Protein AF-A0A3C0N5S1-F1 (afdb_monomer)

Nearest PDB structures (foldseek):
  2ift-assembly1_A  TM=3.354E-01  e=2.850E-02  Haemophilus influenzae
  2k4m-assembly1_A  TM=5.870E-01  e=1.229E+00  Methanothermobacter thermautotrophicus str. Delta H
  4lza-assembly1_B  TM=3.468E-01  e=3.426E-01  Thermoanaerobacter pseudethanolicus ATCC 33223
  4m0k-assembly2_D  TM=3.376E-01  e=5.866E-01  Rhodothermus marinus DSM 4252
  1l1q-assembly1_A  TM=3.610E-01  e=2.406E+00  Giardia duodenalis

Foldseek 3Di:
DVVVVVLCVVLVDDDDAAEEEAPAPDACVVVVVVCVVVVHKYKYKYFPDDGHAHPPQWHWDFSDDDPTMTITIIDGNDDD

Structure (mmCIF, N/CA/C/O backbone):
data_AF-A0A3C0N5S1-F1
#
_entry.id   AF-A0A3C0N5S1-F1
#
loop_
_atom_site.group_PDB
_atom_site.id
_atom_site.type_symbol
_atom_site.label_atom_id
_atom_site.label_alt_id
_atom_site.label_comp_id
_atom_site.label_asym_id
_atom_site.label_entity_id
_atom_site.label_seq_id
_atom_site.pdbx_PDB_ins_code
_atom_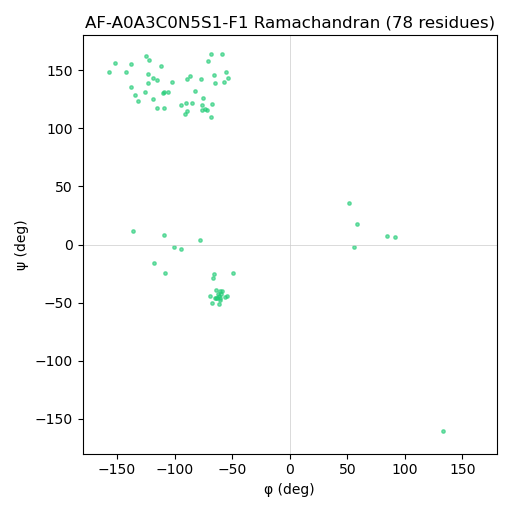site.Cartn_x
_atom_site.Cartn_y
_atom_site.Cartn_z
_atom_site.occupancy
_atom_site.B_iso_or_equiv
_atom_site.auth_seq_id
_atom_site.auth_comp_id
_atom_site.auth_asym_id
_atom_site.auth_atom_id
_atom_site.pdbx_PDB_model_num
ATOM 1 N N . MET A 1 1 ? -5.960 -3.975 -13.536 1.00 71.88 1 MET A N 1
ATOM 2 C CA . MET A 1 1 ? -6.903 -3.699 -12.426 1.00 71.88 1 MET A CA 1
ATOM 3 C C . MET A 1 1 ? -7.399 -4.960 -11.720 1.00 71.88 1 MET A C 1
ATOM 5 O O . MET A 1 1 ? -7.335 -4.972 -10.504 1.00 71.88 1 MET A O 1
ATOM 9 N N . GLN A 1 2 ? -7.836 -6.025 -12.409 1.00 83.44 2 GLN A N 1
ATOM 10 C CA . GLN A 1 2 ? -8.377 -7.238 -11.752 1.00 83.44 2 GLN A CA 1
ATOM 11 C C . GLN A 1 2 ? -7.441 -7.875 -10.712 1.00 83.44 2 GLN A C 1
ATOM 13 O O . GLN A 1 2 ? -7.886 -8.180 -9.612 1.00 83.44 2 GLN A O 1
ATOM 18 N N . TRP A 1 3 ? -6.148 -8.003 -11.030 1.00 85.00 3 TRP A N 1
ATOM 19 C CA . TRP A 1 3 ? -5.153 -8.513 -10.081 1.00 85.00 3 TRP A CA 1
ATOM 20 C C . TRP A 1 3 ? -5.119 -7.699 -8.782 1.00 85.00 3 TRP A C 1
ATOM 22 O O . TRP A 1 3 ? -5.165 -8.271 -7.706 1.00 85.00 3 TRP A O 1
ATOM 32 N N . LEU A 1 4 ? -5.124 -6.367 -8.876 1.00 82.88 4 LEU A N 1
ATOM 33 C CA . LEU A 1 4 ? -5.070 -5.475 -7.716 1.00 82.88 4 LEU A CA 1
ATOM 34 C C . LEU A 1 4 ? -6.279 -5.662 -6.792 1.00 82.88 4 LEU A C 1
ATOM 36 O O . LEU A 1 4 ? -6.118 -5.777 -5.583 1.00 82.88 4 LEU A O 1
ATOM 40 N N . PHE A 1 5 ? -7.480 -5.755 -7.362 1.00 82.44 5 PHE A N 1
ATOM 41 C CA . PHE A 1 5 ? -8.689 -6.029 -6.584 1.00 82.44 5 PHE A CA 1
ATOM 42 C C . PHE A 1 5 ? -8.663 -7.421 -5.944 1.00 82.44 5 PHE A C 1
ATOM 44 O O . PHE A 1 5 ? -8.946 -7.542 -4.756 1.00 82.44 5 PHE A O 1
ATOM 51 N N . ALA A 1 6 ? -8.280 -8.459 -6.694 1.00 84.19 6 ALA A N 1
ATOM 52 C CA . ALA A 1 6 ? -8.167 -9.819 -6.164 1.00 84.19 6 ALA A CA 1
ATOM 53 C C . ALA A 1 6 ? -7.142 -9.900 -5.020 1.00 84.19 6 ALA A C 1
ATOM 55 O O . ALA A 1 6 ? -7.399 -10.534 -4.001 1.00 84.19 6 ALA A O 1
ATOM 56 N N . SER A 1 7 ? -6.021 -9.197 -5.164 1.00 83.31 7 SER A N 1
ATOM 57 C CA . SER A 1 7 ? -4.974 -9.074 -4.153 1.00 83.31 7 SER A CA 1
ATOM 58 C C . SER A 1 7 ? -5.476 -8.453 -2.849 1.00 83.31 7 SER A C 1
ATOM 60 O O . SER A 1 7 ? -5.134 -8.952 -1.780 1.00 83.31 7 SER A O 1
ATOM 62 N N . LEU A 1 8 ? -6.299 -7.401 -2.923 1.00 86.50 8 LEU A N 1
ATOM 63 C CA . LEU A 1 8 ? -6.880 -6.755 -1.740 1.00 86.50 8 LEU A CA 1
ATOM 64 C C . LEU A 1 8 ? -7.915 -7.653 -1.052 1.00 86.50 8 LEU A C 1
ATOM 66 O O . LEU A 1 8 ? -7.869 -7.822 0.164 1.00 86.50 8 LEU A O 1
ATOM 70 N N . VAL A 1 9 ? -8.801 -8.284 -1.826 1.00 86.31 9 VAL A N 1
ATOM 71 C CA . VAL A 1 9 ? -9.804 -9.215 -1.284 1.00 86.31 9 VAL A CA 1
ATOM 72 C C . VAL A 1 9 ? -9.131 -10.419 -0.619 1.00 86.31 9 VAL A C 1
ATOM 74 O O . VAL A 1 9 ? -9.521 -10.809 0.478 1.00 86.31 9 VAL A O 1
ATOM 77 N N . ASN A 1 10 ? -8.089 -10.983 -1.239 1.00 85.44 10 ASN A N 1
ATOM 78 C CA . ASN A 1 10 ? -7.349 -12.118 -0.683 1.00 85.44 10 ASN A CA 1
ATOM 79 C C . ASN A 1 10 ? -6.583 -11.761 0.602 1.00 85.44 10 ASN A C 1
ATOM 81 O O . ASN A 1 10 ? -6.401 -12.613 1.464 1.00 85.44 10 ASN A O 1
ATOM 85 N N . ALA A 1 11 ? -6.161 -10.504 0.748 1.00 83.62 11 ALA A N 1
ATOM 86 C CA . ALA A 1 11 ? -5.570 -9.997 1.984 1.00 83.62 11 ALA A CA 1
ATOM 87 C C . ALA A 1 11 ? -6.617 -9.683 3.076 1.00 83.62 11 ALA A C 1
ATOM 89 O O . ALA A 1 11 ? -6.259 -9.198 4.146 1.00 83.62 11 ALA A O 1
ATOM 90 N N . GLY A 1 12 ? -7.900 -9.971 2.830 1.00 85.50 12 GLY A N 1
ATOM 91 C CA . GLY A 1 12 ? -8.981 -9.805 3.801 1.00 85.50 12 GLY A CA 1
ATOM 92 C C . GLY A 1 12 ? -9.561 -8.394 3.867 1.00 85.50 12 GLY A C 1
ATOM 93 O O . GLY A 1 12 ? -10.399 -8.130 4.727 1.00 85.50 12 GLY A O 1
ATOM 94 N N . TYR A 1 13 ? -9.169 -7.484 2.968 1.00 84.50 13 TYR A N 1
ATOM 95 C CA . TYR A 1 13 ? -9.745 -6.142 2.949 1.00 84.50 13 TYR A CA 1
ATOM 96 C C . TYR A 1 13 ? -11.139 -6.166 2.324 1.00 84.50 13 TYR A C 1
ATOM 98 O O . TYR A 1 13 ? -11.317 -6.497 1.149 1.00 84.50 13 TYR A O 1
ATOM 106 N N . MET A 1 14 ? -12.130 -5.755 3.111 1.00 81.44 14 MET A N 1
ATOM 107 C CA . MET A 1 14 ? -13.507 -5.562 2.675 1.00 81.44 14 MET A CA 1
ATOM 108 C C . MET A 1 14 ? -13.993 -4.200 3.166 1.00 81.44 14 MET A C 1
ATOM 110 O O . MET A 1 14 ? -13.947 -3.924 4.361 1.00 81.44 14 MET A O 1
ATOM 114 N N . GLY A 1 15 ? -14.456 -3.344 2.253 1.00 84.19 15 GLY A N 1
ATOM 115 C CA . GLY A 1 15 ? -14.988 -2.025 2.597 1.00 84.19 15 GLY A CA 1
ATOM 116 C C . GLY A 1 15 ? -14.443 -0.897 1.729 1.00 84.19 15 GLY A C 1
ATOM 117 O O . GLY A 1 15 ? -13.964 -1.115 0.614 1.00 84.19 15 GLY A O 1
ATOM 118 N N . LYS A 1 16 ? -14.567 0.330 2.240 1.00 86.88 16 LYS A N 1
ATOM 119 C CA . LYS A 1 16 ? -14.021 1.526 1.595 1.00 86.88 16 LYS A CA 1
ATOM 120 C C . LYS A 1 16 ? -12.520 1.595 1.832 1.00 86.88 16 LYS A C 1
ATOM 122 O O . LYS A 1 16 ? -12.041 1.251 2.904 1.00 86.88 16 LYS A O 1
ATOM 127 N N . ALA A 1 17 ? -11.798 2.038 0.816 1.00 87.56 17 ALA A N 1
ATOM 128 C CA . ALA A 1 17 ? -10.364 2.234 0.873 1.00 87.56 17 ALA A CA 1
ATOM 129 C C . ALA A 1 17 ? -9.958 3.343 -0.095 1.00 87.56 17 ALA A C 1
ATOM 131 O O . ALA A 1 17 ? -10.623 3.578 -1.111 1.00 87.56 17 ALA A O 1
ATOM 132 N N . HIS A 1 18 ? -8.824 3.971 0.181 1.00 88.25 18 HIS A N 1
ATOM 133 C CA . HIS A 1 18 ? -8.183 4.900 -0.737 1.00 88.25 18 HIS A CA 1
ATOM 134 C C . HIS A 1 18 ? -7.134 4.153 -1.553 1.00 88.25 18 HIS A C 1
ATOM 136 O O . HIS A 1 18 ? -6.200 3.599 -0.990 1.00 88.25 18 HIS A O 1
ATOM 142 N N . LEU A 1 19 ? -7.271 4.139 -2.878 1.00 88.00 19 LEU A N 1
ATOM 143 C CA . LEU A 1 19 ? -6.331 3.472 -3.778 1.00 88.00 19 LEU A CA 1
ATOM 144 C C . LEU A 1 19 ? -5.640 4.508 -4.666 1.00 88.00 19 LEU A C 1
ATOM 146 O O . LEU A 1 19 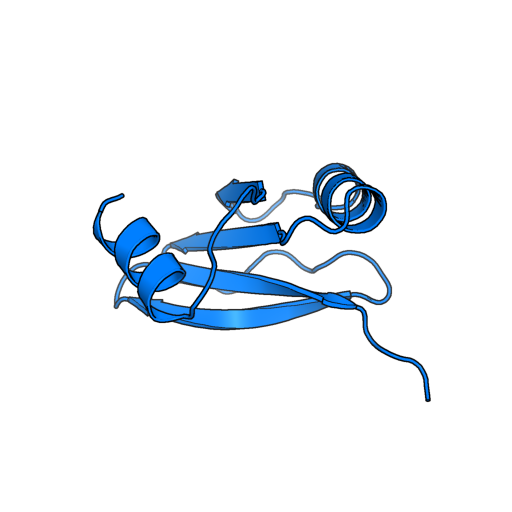? -6.299 5.197 -5.445 1.00 88.00 19 LEU A O 1
ATOM 150 N N . ILE A 1 20 ? -4.319 4.622 -4.548 1.00 88.62 20 ILE A N 1
ATOM 151 C CA . ILE A 1 20 ? -3.548 5.743 -5.098 1.00 88.62 20 ILE A CA 1
ATOM 152 C C . ILE A 1 20 ? -2.423 5.231 -5.994 1.00 88.62 20 ILE A C 1
ATOM 154 O O . ILE A 1 20 ? -1.653 4.357 -5.600 1.00 88.62 20 ILE A O 1
ATOM 158 N N . TRP A 1 21 ? -2.313 5.799 -7.196 1.00 88.12 21 TRP A N 1
ATOM 159 C CA . TRP A 1 21 ? -1.194 5.537 -8.100 1.00 88.12 21 TRP A CA 1
ATOM 160 C C . TRP A 1 21 ? -0.005 6.440 -7.781 1.00 88.12 21 TRP A C 1
ATOM 162 O O . TRP A 1 21 ? -0.107 7.668 -7.867 1.00 88.12 21 TRP A O 1
ATOM 172 N N . ASP A 1 22 ? 1.141 5.834 -7.487 1.00 87.06 22 ASP A N 1
ATOM 173 C CA . ASP A 1 22 ? 2.371 6.573 -7.235 1.00 87.06 22 ASP A CA 1
ATOM 174 C C . ASP A 1 22 ? 3.190 6.822 -8.505 1.00 87.06 22 ASP A C 1
ATOM 176 O O . ASP A 1 22 ? 3.739 5.905 -9.120 1.00 87.06 22 ASP A O 1
ATOM 180 N N . ALA A 1 23 ? 3.311 8.105 -8.851 1.00 84.38 23 ALA A N 1
ATOM 181 C CA . ALA A 1 23 ? 4.117 8.599 -9.969 1.00 84.38 23 ALA A CA 1
ATOM 182 C C . ALA A 1 23 ? 5.544 9.035 -9.571 1.00 84.38 23 ALA A C 1
ATOM 184 O O . ALA A 1 23 ? 6.333 9.398 -10.439 1.00 84.38 23 ALA A O 1
ATOM 185 N N . GLY A 1 24 ? 5.899 9.004 -8.286 1.00 79.69 24 GLY A N 1
ATOM 186 C CA . GLY A 1 24 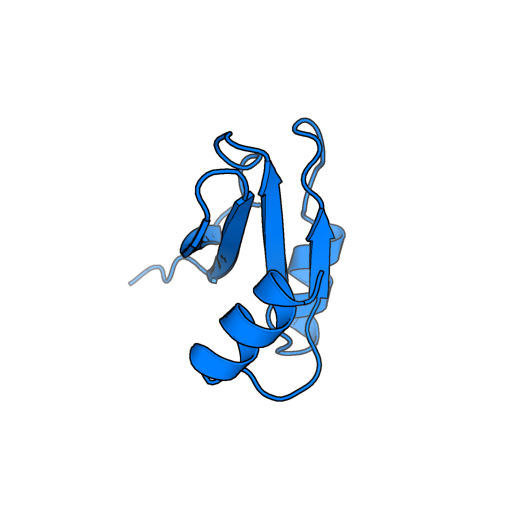? 7.265 9.189 -7.802 1.00 79.69 24 GLY A CA 1
ATOM 187 C C . GLY A 1 24 ? 7.717 10.591 -7.435 1.00 79.69 24 GLY A C 1
ATOM 188 O O . GLY A 1 24 ? 8.890 10.747 -7.111 1.00 79.69 24 GLY A O 1
ATOM 189 N N . ASN A 1 25 ? 6.834 11.591 -7.430 1.00 75.62 25 ASN A N 1
ATOM 190 C CA . ASN A 1 25 ? 7.139 12.907 -6.845 1.00 75.62 25 ASN A CA 1
ATOM 191 C C . ASN A 1 25 ? 6.005 13.486 -5.979 1.00 75.62 25 ASN A C 1
ATOM 193 O O . ASN A 1 25 ? 6.022 14.665 -5.637 1.00 75.62 25 ASN A O 1
ATOM 197 N N . GLN A 1 26 ? 5.002 12.674 -5.657 1.00 78.69 26 GLN A N 1
ATOM 198 C CA . GLN A 1 26 ? 3.787 13.146 -5.005 1.00 78.69 26 GLN A CA 1
ATOM 199 C C . GLN A 1 26 ? 3.951 13.184 -3.483 1.00 78.69 26 GLN A C 1
ATOM 201 O O . GLN A 1 26 ? 4.611 12.317 -2.905 1.00 78.69 26 GLN A O 1
ATOM 206 N N . THR A 1 27 ? 3.320 14.173 -2.849 1.00 79.00 27 THR A N 1
ATOM 207 C CA . THR A 1 27 ? 3.131 14.217 -1.397 1.00 79.00 27 THR A CA 1
ATOM 208 C C . THR A 1 27 ? 1.834 13.511 -1.013 1.00 79.00 27 THR A C 1
ATOM 210 O O . THR A 1 27 ? 0.822 13.598 -1.715 1.00 79.00 27 THR A O 1
ATOM 213 N N . TRP A 1 28 ? 1.855 12.803 0.116 1.00 83.00 28 TRP A N 1
ATOM 214 C CA . TRP A 1 28 ? 0.752 11.932 0.537 1.00 83.00 28 TRP A CA 1
ATOM 215 C C . TRP A 1 28 ? -0.032 12.454 1.732 1.00 83.00 28 TRP A C 1
ATOM 217 O O . TRP A 1 28 ? -0.905 11.748 2.227 1.00 83.00 28 TRP A O 1
ATOM 227 N N . ASP A 1 29 ? 0.221 13.686 2.170 1.00 82.19 29 ASP A N 1
ATOM 228 C CA . ASP A 1 29 ? -0.343 14.226 3.410 1.00 82.19 29 ASP A CA 1
ATOM 229 C C . ASP A 1 29 ? -1.874 14.259 3.381 1.00 82.19 29 ASP A C 1
ATOM 231 O O . ASP A 1 29 ? -2.529 13.808 4.315 1.00 82.19 29 ASP A O 1
ATOM 235 N N . LYS A 1 30 ? -2.474 14.733 2.279 1.00 82.94 30 LYS A N 1
ATOM 236 C CA . LYS A 1 30 ? -3.940 14.823 2.160 1.00 82.94 30 LYS A CA 1
ATOM 237 C C . LYS A 1 30 ? -4.617 13.446 2.106 1.00 82.94 30 LYS A C 1
ATOM 239 O O . LYS A 1 30 ? -5.571 13.244 2.863 1.00 82.94 30 LYS A O 1
ATOM 244 N N . PRO A 1 31 ? -4.184 12.496 1.250 1.00 82.50 31 PRO A N 1
ATOM 245 C CA . PRO A 1 31 ? -4.774 11.161 1.246 1.00 82.50 31 PRO A CA 1
ATOM 246 C C . PRO A 1 31 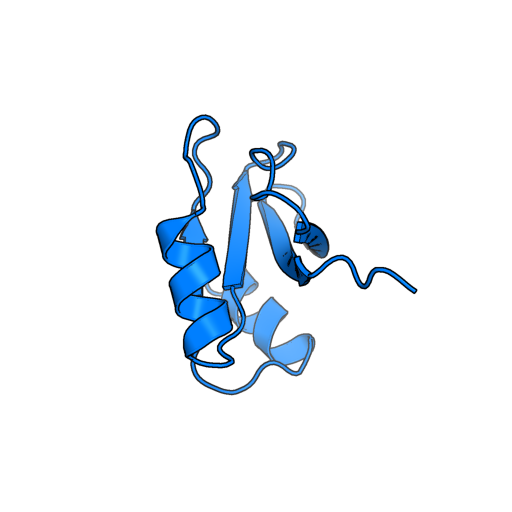? -4.539 10.391 2.548 1.00 82.50 31 PRO A C 1
ATOM 248 O O . PRO A 1 31 ? -5.465 9.745 3.030 1.00 82.50 31 PRO A O 1
ATOM 251 N N . ALA A 1 32 ? -3.345 10.503 3.138 1.00 82.50 32 ALA A N 1
ATOM 252 C CA . ALA A 1 32 ? -3.024 9.893 4.425 1.00 82.50 32 ALA A CA 1
ATOM 253 C C . ALA A 1 32 ? -3.925 10.433 5.536 1.00 82.50 32 ALA A C 1
ATOM 255 O O . ALA A 1 32 ? -4.582 9.654 6.220 1.00 82.50 32 ALA A O 1
ATOM 256 N N . LEU A 1 33 ? -4.034 11.760 5.658 1.00 83.44 33 LEU A N 1
ATOM 257 C CA . LEU A 1 33 ? -4.903 12.400 6.642 1.00 83.44 33 LEU A CA 1
ATOM 258 C C . LEU A 1 33 ? -6.366 11.986 6.452 1.00 83.44 33 LEU A C 1
ATOM 260 O O . LEU A 1 33 ? -7.063 11.739 7.427 1.00 83.44 33 LEU A O 1
ATOM 264 N N . THR A 1 34 ? -6.830 11.882 5.204 1.00 84.25 34 THR A N 1
ATOM 265 C CA . THR A 1 34 ? -8.207 11.453 4.916 1.00 84.25 34 THR A CA 1
ATOM 266 C C . THR A 1 34 ? -8.453 10.020 5.378 1.00 84.25 34 THR A C 1
ATOM 268 O O . THR A 1 34 ? -9.467 9.777 6.026 1.00 84.25 34 THR A O 1
ATOM 271 N N . GLY A 1 35 ? -7.529 9.100 5.086 1.00 85.06 35 GLY A N 1
ATOM 272 C CA . GLY A 1 35 ? -7.634 7.713 5.535 1.00 85.06 35 GLY A CA 1
ATOM 273 C C . GLY A 1 35 ? -7.606 7.596 7.055 1.00 85.06 35 GLY A C 1
ATOM 274 O O . GLY A 1 35 ? -8.490 6.977 7.633 1.00 85.06 35 GLY A O 1
ATOM 275 N N . VAL A 1 36 ? -6.670 8.289 7.712 1.00 81.69 36 VAL A N 1
ATOM 276 C CA . VAL A 1 36 ? -6.566 8.312 9.181 1.00 81.69 36 VAL A CA 1
ATOM 277 C C . VAL A 1 36 ? -7.835 8.874 9.827 1.00 81.69 36 VAL A C 1
ATOM 279 O O . VAL A 1 36 ? -8.379 8.262 10.738 1.00 81.69 36 VAL A O 1
ATOM 282 N N . LEU A 1 37 ? -8.352 10.011 9.347 1.00 84.19 37 LEU A N 1
ATOM 283 C CA . LEU A 1 37 ? -9.560 10.634 9.907 1.00 84.19 37 LEU A CA 1
ATOM 284 C C . LEU A 1 37 ? -10.825 9.791 9.711 1.00 84.19 37 LEU A C 1
ATOM 286 O O . LEU A 1 37 ? -11.792 9.965 10.451 1.00 84.19 37 LEU A O 1
ATOM 290 N N . ARG A 1 38 ? -10.852 8.940 8.683 1.00 85.75 38 ARG A N 1
ATOM 291 C CA . ARG A 1 38 ? -12.009 8.102 8.344 1.00 85.75 38 ARG A CA 1
ATOM 292 C C . ARG A 1 38 ? -11.876 6.661 8.811 1.00 85.75 38 ARG A C 1
ATOM 294 O O . ARG A 1 38 ? -12.811 5.901 8.586 1.00 85.75 38 ARG A O 1
ATOM 301 N N . ASP A 1 39 ? -10.750 6.307 9.425 1.00 85.12 39 ASP A N 1
ATOM 302 C CA . ASP A 1 39 ? -10.388 4.919 9.719 1.00 85.12 39 ASP A CA 1
ATOM 303 C C . ASP A 1 39 ? -10.490 4.022 8.463 1.00 85.12 39 ASP A C 1
ATOM 305 O O . ASP A 1 39 ? -10.918 2.870 8.499 1.00 85.12 39 ASP A O 1
ATOM 309 N N . GLU A 1 40 ? -10.140 4.590 7.301 1.00 89.12 40 GLU A N 1
ATOM 310 C CA . GLU A 1 40 ? -10.171 3.918 6.001 1.00 89.12 40 GLU A CA 1
ATOM 311 C C . GLU A 1 40 ? -8.734 3.592 5.554 1.00 89.12 40 GLU A C 1
ATOM 313 O O . GLU A 1 40 ? -7.865 4.473 5.552 1.00 89.12 40 GLU A O 1
ATOM 318 N N . PRO A 1 41 ? -8.451 2.351 5.118 1.00 88.12 41 PRO A N 1
ATOM 319 C CA . PRO A 1 41 ? -7.115 1.970 4.686 1.00 88.12 41 PRO A CA 1
ATOM 320 C C . PRO A 1 41 ? -6.685 2.746 3.437 1.00 88.12 41 PRO A C 1
ATOM 322 O O . PRO A 1 41 ? -7.453 2.933 2.486 1.00 88.12 41 PRO A O 1
ATOM 325 N N . VAL A 1 42 ? -5.416 3.159 3.424 1.00 90.31 42 VAL A N 1
ATOM 326 C CA . VAL A 1 42 ? -4.783 3.845 2.295 1.00 90.31 42 VAL A CA 1
ATOM 327 C C . VAL A 1 42 ? -3.783 2.909 1.638 1.00 90.31 42 VAL A C 1
ATOM 329 O O . VAL A 1 42 ? -2.788 2.513 2.245 1.00 90.31 42 VAL A O 1
ATOM 332 N N . PHE A 1 43 ? -4.042 2.584 0.377 1.00 90.50 43 PHE A N 1
ATOM 333 C CA . PHE A 1 43 ? -3.199 1.754 -0.460 1.00 90.50 43 PHE A CA 1
ATOM 334 C C . PHE A 1 43 ? -2.526 2.581 -1.546 1.00 90.50 43 PHE A C 1
ATOM 336 O O . PHE A 1 43 ? -3.170 3.315 -2.299 1.00 90.50 43 PHE A O 1
ATOM 343 N N . LEU A 1 44 ? -1.224 2.388 -1.678 1.00 90.19 44 LEU A N 1
ATOM 344 C CA .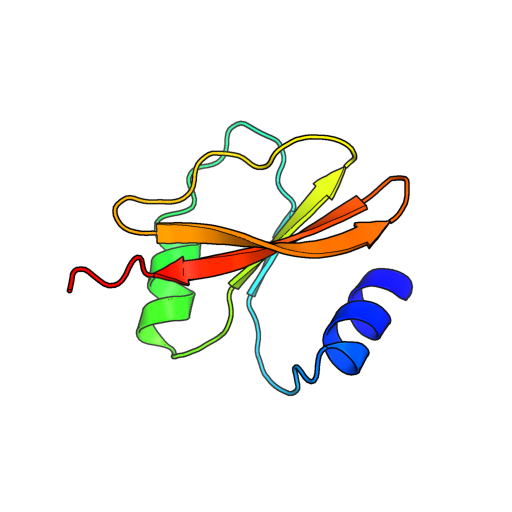 LEU A 1 44 ? -0.408 2.945 -2.737 1.00 90.19 44 LEU A CA 1
ATOM 345 C C . LEU A 1 44 ? 0.028 1.815 -3.664 1.00 90.19 44 LEU A C 1
ATOM 347 O O . LEU A 1 44 ? 0.540 0.798 -3.205 1.00 90.19 44 LEU A O 1
ATOM 351 N N . TYR A 1 45 ? -0.151 1.982 -4.972 1.00 88.38 45 TYR A N 1
ATOM 352 C CA . TYR A 1 45 ? 0.363 1.038 -5.958 1.00 88.38 45 TYR A CA 1
ATOM 353 C C . TYR A 1 45 ? 1.286 1.721 -6.965 1.00 88.38 45 TYR A C 1
ATOM 355 O O . TYR A 1 45 ? 1.029 2.843 -7.407 1.00 88.38 45 TYR A O 1
ATOM 363 N N . ARG A 1 46 ? 2.387 1.042 -7.311 1.00 86.44 46 ARG A N 1
ATOM 364 C CA . ARG A 1 46 ? 3.441 1.581 -8.183 1.00 86.44 46 ARG A CA 1
ATOM 365 C C . ARG A 1 46 ? 4.015 0.541 -9.131 1.00 86.44 46 ARG A C 1
ATOM 367 O O . ARG A 1 46 ? 4.156 -0.627 -8.769 1.00 86.44 46 ARG A O 1
ATOM 374 N N . TYR A 1 47 ? 4.430 0.994 -10.313 1.00 85.94 47 TYR A N 1
ATOM 375 C CA . TYR A 1 47 ? 5.187 0.184 -11.263 1.00 85.94 47 TYR A CA 1
ATOM 376 C C . TYR A 1 47 ? 6.661 0.008 -10.866 1.00 85.94 47 TYR A C 1
ATOM 378 O O . TYR A 1 47 ? 7.413 0.984 -10.849 1.00 85.94 47 TYR A O 1
ATOM 386 N N . GLY A 1 48 ? 7.071 -1.234 -10.578 1.00 74.12 48 GLY A N 1
ATOM 387 C CA . GLY A 1 48 ? 8.466 -1.718 -10.518 1.00 74.12 48 GLY A CA 1
ATOM 388 C C . GLY A 1 48 ? 9.461 -1.007 -9.584 1.00 74.12 48 GLY A C 1
ATOM 389 O O . GLY A 1 48 ? 10.615 -1.413 -9.497 1.00 74.12 48 GLY A O 1
ATOM 390 N N . SER A 1 49 ? 9.050 0.046 -8.884 1.00 77.56 49 SER A N 1
ATOM 391 C CA . SER A 1 49 ? 9.924 0.959 -8.143 1.00 77.56 49 SER A CA 1
ATOM 392 C C . SER A 1 49 ? 9.500 1.063 -6.683 1.00 77.56 49 SER A C 1
ATOM 394 O O . SER A 1 49 ? 8.378 0.706 -6.323 1.00 77.56 49 SER A O 1
ATOM 396 N N . ARG A 1 50 ? 10.406 1.559 -5.834 1.00 80.62 50 ARG A N 1
ATOM 397 C CA . ARG A 1 50 ? 10.072 1.917 -4.448 1.00 80.62 50 ARG A CA 1
ATOM 398 C C . ARG A 1 50 ? 9.087 3.094 -4.430 1.00 80.62 50 ARG A C 1
ATOM 400 O O . ARG A 1 50 ? 9.173 3.937 -5.325 1.00 80.62 50 ARG A O 1
ATOM 407 N N . PRO A 1 51 ? 8.166 3.142 -3.456 1.00 84.88 51 PRO A N 1
ATOM 408 C CA . PRO A 1 51 ? 7.183 4.205 -3.372 1.00 84.88 51 PRO A CA 1
ATOM 409 C C . PRO A 1 51 ? 7.842 5.525 -2.956 1.00 84.88 51 PRO A C 1
ATOM 411 O O . PRO A 1 51 ? 8.914 5.525 -2.344 1.00 84.88 51 PRO A O 1
ATOM 414 N N . SER A 1 52 ? 7.194 6.645 -3.270 1.00 86.56 52 SER A N 1
ATOM 415 C CA . SER A 1 52 ? 7.520 7.947 -2.687 1.00 86.56 52 SER A CA 1
ATOM 416 C C . SER A 1 52 ? 7.452 7.879 -1.158 1.00 86.56 52 SER A C 1
ATOM 418 O O . SER A 1 52 ? 6.637 7.119 -0.626 1.00 86.56 52 SER A O 1
ATOM 420 N N . PRO A 1 53 ? 8.280 8.659 -0.442 1.00 87.44 53 PRO A N 1
ATOM 421 C CA . PRO A 1 53 ? 8.344 8.600 1.011 1.00 87.44 53 PRO A CA 1
ATOM 422 C C . PRO A 1 53 ? 6.964 8.856 1.638 1.00 87.44 53 PRO A C 1
ATOM 424 O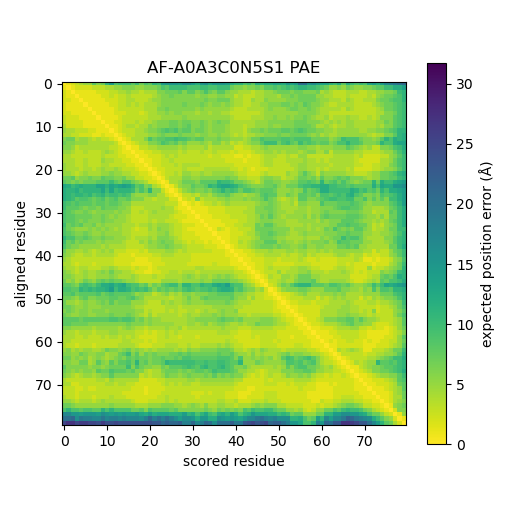 O . PRO A 1 53 ? 6.211 9.687 1.127 1.00 87.44 5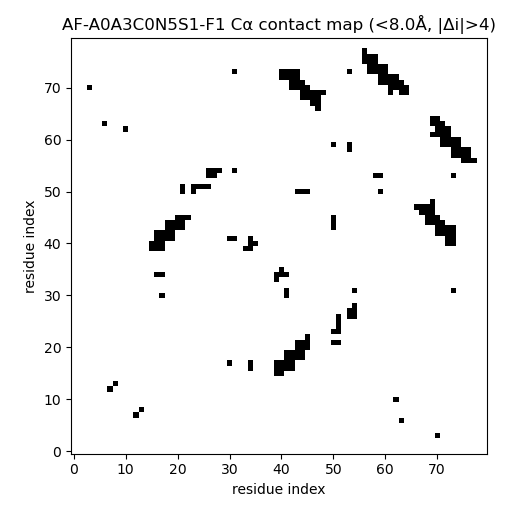3 PRO A O 1
ATOM 427 N N . PRO A 1 54 ? 6.608 8.119 2.700 1.00 88.25 54 PRO A N 1
ATOM 428 C CA . PRO A 1 54 ? 5.369 8.336 3.434 1.00 88.25 54 PRO A CA 1
ATOM 429 C C . PRO A 1 54 ? 5.421 9.679 4.191 1.00 88.25 54 PRO A C 1
ATOM 431 O O . PRO A 1 54 ? 6.509 10.233 4.373 1.00 88.25 54 PRO A O 1
ATOM 434 N N . PRO A 1 55 ? 4.268 10.201 4.647 1.00 85.81 55 PRO A N 1
ATOM 435 C CA . PRO A 1 55 ? 4.223 11.334 5.571 1.00 85.81 55 PRO A CA 1
ATOM 436 C C . PRO A 1 55 ? 4.964 11.039 6.882 1.00 85.81 55 PRO A C 1
ATOM 438 O O . PRO A 1 55 ? 5.227 9.879 7.212 1.00 85.81 55 PRO A O 1
ATOM 441 N N . GLU A 1 56 ? 5.270 12.087 7.652 1.00 84.75 56 GLU A N 1
ATOM 442 C CA . GLU A 1 56 ? 5.923 11.943 8.958 1.00 84.75 56 GLU A CA 1
ATOM 443 C C . GLU A 1 56 ? 5.160 10.973 9.877 1.00 84.75 56 GLU A C 1
ATOM 445 O O . GLU A 1 56 ? 3.927 10.925 9.874 1.00 84.75 56 GLU A O 1
ATOM 450 N N . LYS A 1 57 ? 5.911 10.191 10.666 1.00 86.69 57 LYS A N 1
ATOM 451 C CA . LYS A 1 57 ? 5.392 9.154 11.581 1.00 86.69 57 LYS A CA 1
ATOM 452 C C . LYS A 1 57 ? 4.566 8.053 10.908 1.00 86.69 57 LYS A C 1
ATOM 454 O O . LYS A 1 57 ? 3.825 7.341 11.579 1.00 86.69 57 LYS A O 1
ATOM 459 N N . CYS A 1 58 ? 4.674 7.894 9.594 1.00 88.75 58 CYS A N 1
ATOM 460 C CA . CYS A 1 58 ? 4.034 6.811 8.859 1.00 88.75 58 CYS A CA 1
ATOM 461 C C . CYS A 1 58 ? 5.076 5.988 8.098 1.00 88.75 58 CYS A C 1
ATOM 463 O O . CYS A 1 58 ? 6.167 6.465 7.782 1.00 88.75 58 CYS A O 1
ATOM 465 N N . TYR A 1 59 ? 4.722 4.756 7.745 1.00 90.62 59 TYR A N 1
ATOM 466 C CA . TYR A 1 59 ? 5.527 3.914 6.870 1.00 90.62 59 TYR A CA 1
ATOM 467 C C . TYR A 1 59 ? 4.680 3.162 5.843 1.00 90.62 59 TYR A C 1
ATOM 469 O O . TYR A 1 59 ? 3.490 2.913 6.030 1.00 90.62 59 TYR A O 1
ATOM 477 N N . TRP A 1 60 ? 5.314 2.805 4.724 1.00 90.81 60 TRP A N 1
ATOM 478 C CA . TRP A 1 60 ? 4.708 1.965 3.695 1.00 90.81 60 TRP A CA 1
ATOM 479 C C . TRP A 1 60 ? 5.007 0.498 3.977 1.00 90.81 60 TRP A C 1
ATOM 481 O O . TRP A 1 60 ? 6.146 0.050 3.822 1.00 90.81 60 TRP A O 1
ATOM 491 N N . ARG A 1 61 ? 3.979 -0.275 4.322 1.00 91.12 61 ARG A N 1
ATOM 492 C CA . ARG A 1 61 ? 4.074 -1.731 4.422 1.00 91.12 61 ARG A CA 1
ATOM 493 C C . ARG A 1 61 ? 3.734 -2.365 3.083 1.00 91.12 61 ARG A C 1
ATOM 495 O O . ARG A 1 61 ? 2.635 -2.176 2.575 1.00 91.12 61 ARG A O 1
ATOM 502 N N . LEU A 1 62 ? 4.649 -3.141 2.507 1.00 90.31 62 LEU A N 1
ATOM 503 C CA . LEU A 1 62 ? 4.350 -3.939 1.315 1.00 90.31 62 LEU A CA 1
ATOM 504 C C . LEU A 1 62 ? 3.352 -5.047 1.687 1.00 90.31 62 LEU A C 1
ATOM 506 O O . LEU A 1 62 ? 3.652 -5.871 2.549 1.00 90.31 62 LEU A O 1
ATOM 510 N N . ILE A 1 63 ? 2.189 -5.069 1.036 1.00 89.06 63 ILE A N 1
ATOM 511 C CA . ILE A 1 63 ? 1.148 -6.084 1.272 1.00 89.06 63 ILE A CA 1
ATOM 512 C C . ILE A 1 63 ? 1.018 -7.069 0.113 1.00 89.06 63 ILE A C 1
ATOM 514 O O . ILE A 1 63 ? 0.540 -8.184 0.302 1.00 89.06 63 ILE A O 1
ATOM 518 N N . ASN A 1 64 ? 1.421 -6.668 -1.096 1.00 84.12 64 ASN A N 1
ATOM 519 C CA . ASN A 1 64 ? 1.389 -7.550 -2.254 1.00 84.12 64 ASN A CA 1
ATOM 520 C C . ASN A 1 64 ? 2.380 -7.113 -3.340 1.00 84.12 64 ASN A C 1
ATOM 522 O O . ASN A 1 64 ? 2.631 -5.919 -3.534 1.00 84.12 64 ASN A O 1
ATOM 526 N N . GLU A 1 65 ? 2.903 -8.085 -4.080 1.00 83.25 65 GLU A N 1
ATOM 527 C CA . GLU A 1 65 ? 3.873 -7.893 -5.151 1.00 83.25 65 GLU A CA 1
ATOM 528 C C . GLU A 1 65 ? 3.487 -8.712 -6.394 1.00 83.25 65 GLU A C 1
ATOM 530 O O . GLU A 1 65 ? 3.244 -9.914 -6.343 1.00 83.25 65 GLU A O 1
ATOM 535 N N . HIS A 1 66 ? 3.445 -8.026 -7.532 1.00 80.69 66 HIS A N 1
ATOM 536 C CA . HIS A 1 66 ? 3.400 -8.558 -8.888 1.00 80.69 66 HIS A CA 1
ATOM 537 C C . HIS A 1 66 ? 4.737 -8.221 -9.564 1.00 80.69 66 HIS A C 1
ATOM 539 O O . HIS A 1 66 ? 5.302 -7.166 -9.263 1.00 80.69 66 HIS A O 1
ATOM 545 N N . PRO A 1 67 ? 5.200 -8.993 -10.567 1.00 81.00 67 PRO A N 1
ATOM 546 C CA . PRO A 1 67 ? 6.429 -8.693 -11.315 1.00 81.00 67 PRO A CA 1
ATOM 547 C C . PRO A 1 67 ? 6.560 -7.253 -11.836 1.00 81.00 67 PRO A C 1
ATOM 549 O O . PRO A 1 67 ? 7.659 -6.760 -12.062 1.00 81.00 67 PRO A O 1
ATOM 552 N N . SER A 1 68 ? 5.432 -6.571 -12.026 1.00 82.19 68 SER A N 1
ATOM 553 C CA . SER A 1 68 ? 5.376 -5.202 -12.542 1.00 82.19 68 SER A CA 1
ATOM 554 C C . SER A 1 68 ? 4.768 -4.198 -11.568 1.00 82.19 68 SER A C 1
ATOM 556 O O . SER A 1 68 ? 4.904 -3.002 -11.791 1.00 82.19 68 SER A O 1
ATOM 558 N N . LEU A 1 69 ? 4.069 -4.640 -10.521 1.00 85.31 69 LEU A N 1
ATOM 559 C CA . LEU A 1 69 ? 3.268 -3.770 -9.658 1.00 85.31 69 LEU A CA 1
ATOM 560 C C . LEU A 1 69 ? 3.460 -4.146 -8.197 1.00 85.31 69 LEU A C 1
ATOM 562 O O . LEU A 1 69 ? 3.387 -5.313 -7.839 1.00 85.31 69 LEU A O 1
ATOM 566 N N . ARG A 1 70 ? 3.639 -3.152 -7.339 1.00 88.31 70 ARG A N 1
ATOM 567 C CA . ARG A 1 70 ? 3.709 -3.345 -5.888 1.00 88.31 70 ARG A CA 1
ATOM 568 C C . ARG A 1 70 ? 2.587 -2.587 -5.219 1.00 88.31 70 ARG A C 1
ATOM 570 O O . ARG A 1 70 ? 2.257 -1.496 -5.680 1.00 88.31 70 ARG A O 1
ATOM 577 N N . VAL A 1 71 ? 2.021 -3.166 -4.165 1.00 89.25 71 VAL A N 1
ATOM 578 C CA . VAL A 1 71 ? 0.948 -2.569 -3.366 1.00 89.25 71 VAL A CA 1
ATOM 579 C C . VAL A 1 71 ? 1.437 -2.398 -1.940 1.00 89.25 71 VAL A C 1
ATOM 581 O O . VAL A 1 71 ? 1.863 -3.357 -1.296 1.00 89.25 71 VAL A O 1
ATOM 584 N N . TYR A 1 72 ? 1.349 -1.172 -1.456 1.00 90.62 72 TYR A N 1
ATOM 585 C CA . TYR A 1 72 ? 1.736 -0.758 -0.124 1.00 90.62 72 TYR A CA 1
ATOM 586 C C . TYR A 1 72 ? 0.505 -0.288 0.634 1.00 90.62 72 TYR A C 1
ATOM 588 O O . TYR A 1 72 ? -0.345 0.381 0.056 1.00 90.62 72 TYR A O 1
ATOM 596 N N . GLN A 1 73 ? 0.423 -0.598 1.918 1.00 91.56 73 GLN A N 1
ATOM 597 C CA . GLN A 1 73 ? -0.522 0.015 2.838 1.00 91.56 73 GLN A CA 1
ATOM 598 C C . GLN A 1 73 ? 0.212 1.050 3.689 1.00 91.56 73 GLN A C 1
ATOM 600 O O . GLN A 1 73 ? 1.349 0.818 4.104 1.00 91.56 73 GLN A O 1
ATOM 605 N N . LEU A 1 74 ? -0.434 2.187 3.936 1.00 91.62 74 LEU A N 1
ATOM 606 C CA . LEU A 1 74 ? 0.044 3.156 4.912 1.00 91.62 74 LEU A CA 1
ATOM 607 C C . LEU A 1 74 ? -0.237 2.641 6.327 1.00 91.62 74 LEU A C 1
ATOM 609 O O . LEU A 1 74 ? -1.386 2.346 6.657 1.00 91.62 74 LEU A O 1
ATOM 613 N N . GLU A 1 75 ? 0.794 2.574 7.160 1.00 90.31 75 GLU A N 1
ATOM 614 C CA . GLU A 1 75 ? 0.675 2.272 8.586 1.00 90.31 75 GLU A CA 1
ATOM 615 C C . GLU A 1 75 ? 1.305 3.402 9.410 1.00 90.31 75 GLU A C 1
ATOM 617 O O . GLU A 1 75 ? 2.255 4.058 8.973 1.00 90.31 75 GLU A O 1
ATOM 622 N N . ILE A 1 76 ? 0.743 3.661 10.591 1.00 87.81 76 ILE A N 1
ATOM 623 C CA . ILE A 1 76 ? 1.264 4.659 11.528 1.00 87.81 76 ILE A CA 1
ATOM 624 C C . ILE A 1 76 ? 2.393 4.001 12.318 1.00 87.81 76 ILE A C 1
ATOM 626 O O . ILE A 1 76 ? 2.240 2.890 12.825 1.00 87.81 76 ILE A O 1
ATOM 630 N N . GLN A 1 77 ? 3.523 4.688 12.429 1.00 85.19 77 GLN A N 1
ATOM 631 C CA . GLN A 1 77 ? 4.598 4.301 13.327 1.00 85.19 77 GLN A CA 1
ATOM 632 C C . GLN A 1 77 ? 4.094 4.496 14.761 1.00 85.19 77 GLN A C 1
ATOM 634 O O . GLN A 1 77 ? 3.858 5.626 15.184 1.00 85.19 77 GLN A O 1
ATOM 639 N N . GLN A 1 78 ? 3.856 3.402 15.483 1.00 74.31 78 GLN A N 1
ATOM 640 C CA . GLN A 1 78 ? 3.565 3.484 16.911 1.00 74.31 78 GLN A CA 1
ATOM 641 C C . GLN A 1 78 ? 4.873 3.844 17.623 1.00 74.31 78 GLN A C 1
ATOM 643 O O . GLN A 1 78 ? 5.849 3.102 17.523 1.00 74.31 78 GLN A O 1
ATOM 648 N N . ASP A 1 79 ? 4.910 5.014 18.257 1.00 62.72 79 ASP A N 1
ATOM 649 C CA . ASP A 1 79 ? 5.897 5.312 19.293 1.00 62.72 79 ASP A CA 1
ATOM 650 C C . ASP A 1 79 ? 5.472 4.505 20.538 1.00 62.72 79 ASP A C 1
ATOM 652 O O . ASP A 1 79 ? 4.355 4.702 21.022 1.00 62.72 79 ASP A O 1
ATOM 656 N N . ASP A 1 80 ? 6.313 3.559 20.977 1.00 52.06 80 ASP A N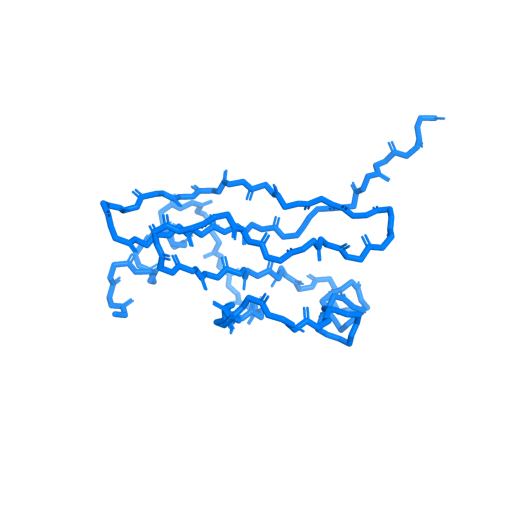 1
ATOM 657 C CA . ASP A 1 80 ? 6.175 2.832 22.258 1.00 52.06 80 ASP A CA 1
ATOM 658 C C . ASP A 1 80 ? 6.167 3.792 23.466 1.00 52.06 80 ASP A C 1
ATOM 660 O O . ASP A 1 80 ? 6.985 4.747 23.482 1.00 52.06 80 ASP A O 1
#

Secondary structure (DSSP, 8-state):
-HHHHHHHHHTT--S--EEEE--SS---HHHHHHHHHHT--EEEEEESSPPPPPPTTEEEEEEEEETTEEEEEEEE----

Mean predicted aligned error: 5.25 Å

Sequence (80 aa):
MQWLFASLVNAGYMGKAHLIWDAGNQTWDKPALTGVLRDEPVFLYRYGSRPSPPPEKCYWRLINEHPSLRVYQLEIQQDD

Solvent-accessible surface area (backbone atoms only — not comparable to full-atom values): 4891 Å² total; per-residue (Å²): 110,69,66,61,55,52,54,41,48,74,73,67,59,80,81,75,64,47,80,41,80,59,85,65,82,65,83,45,58,68,63,49,51,51,18,64,78,65,78,28,56,37,34,41,36,2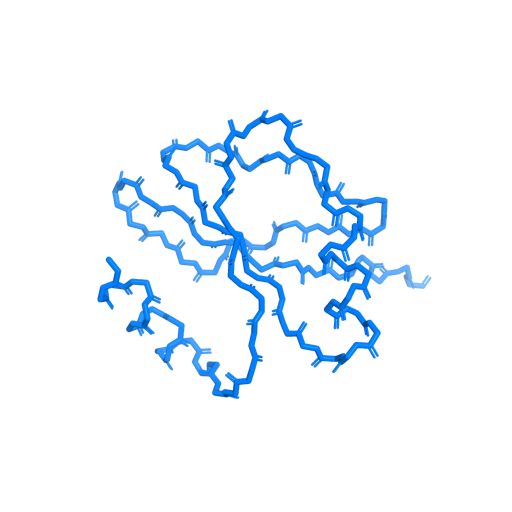9,68,77,55,84,76,53,73,58,45,90,68,38,40,73,43,77,77,48,80,50,100,55,39,38,33,25,35,66,43,74,58,78,82,130

Radius of gyration: 12.21 Å; Cα contacts (8 Å, |Δi|>4): 119; chains: 1; bounding box: 25×27×35 Å

pLDDT: mean 84.4, std 6.02, range [52.06, 91.62]